Protein AF-A0A957SGN8-F1 (afdb_monomer_lite)

pLDDT: mean 89.2, std 5.25, range [70.56, 95.56]

Secondary structure (DSSP, 8-state):
-GGGGTT-HHHHHHHHHHTTTS-HHHHHHHHHH-GGGSB---TTS-GGGSBHHHHHHHHHHTS-HHHHHHHHHGGG-SS---GGG-

Structure (mmCIF, N/CA/C/O backbone):
data_AF-A0A957SGN8-F1
#
_entry.id   AF-A0A957SGN8-F1
#
loop_
_atom_site.group_PDB
_atom_site.id
_atom_site.type_symbol
_atom_site.label_atom_id
_atom_site.label_alt_id
_atom_site.label_comp_id
_atom_site.label_asym_id
_atom_site.label_entity_id
_atom_site.label_seq_id
_atom_site.pdbx_PDB_ins_code
_atom_site.Cartn_x
_atom_site.Cartn_y
_atom_site.Cartn_z
_atom_site.occupancy
_atom_site.B_iso_or_equiv
_atom_site.auth_seq_id
_atom_site.auth_comp_id
_atom_site.auth_asym_id
_atom_site.auth_atom_id
_atom_site.pdbx_PDB_model_num
ATOM 1 N N . ILE A 1 1 ? 5.780 -6.711 -10.098 1.00 90.38 1 ILE A N 1
ATOM 2 C CA . ILE A 1 1 ? 5.248 -5.328 -10.168 1.00 90.38 1 ILE A CA 1
ATOM 3 C C . ILE A 1 1 ? 3.742 -5.320 -9.947 1.00 90.38 1 ILE A C 1
ATOM 5 O O . ILE A 1 1 ? 3.375 -4.960 -8.849 1.00 90.38 1 ILE A O 1
ATOM 9 N N . CYS A 1 2 ? 2.888 -5.792 -10.871 1.00 94.25 2 CYS A N 1
ATOM 10 C CA . CYS A 1 2 ? 1.418 -5.711 -10.715 1.00 94.25 2 CYS A CA 1
ATOM 11 C C . CYS A 1 2 ? 0.903 -6.228 -9.361 1.00 94.25 2 CYS A C 1
ATOM 13 O O . CYS A 1 2 ? 0.156 -5.532 -8.691 1.00 94.25 2 CYS A O 1
ATOM 15 N N . ARG A 1 3 ? 1.372 -7.407 -8.927 1.00 92.94 3 ARG A N 1
ATOM 16 C CA . ARG A 1 3 ? 1.045 -7.970 -7.605 1.00 92.94 3 ARG A CA 1
ATOM 17 C C . ARG A 1 3 ? 1.587 -7.161 -6.421 1.00 92.94 3 ARG A C 1
ATOM 19 O O . ARG A 1 3 ? 0.956 -7.145 -5.389 1.00 92.94 3 ARG A O 1
ATOM 26 N N . LEU A 1 4 ? 2.744 -6.514 -6.567 1.00 90.44 4 LEU A N 1
ATOM 27 C CA . LEU A 1 4 ? 3.353 -5.708 -5.496 1.00 90.44 4 LEU A CA 1
ATOM 28 C C . LEU A 1 4 ? 2.675 -4.345 -5.319 1.00 90.44 4 LEU A C 1
ATOM 30 O O . LEU A 1 4 ? 2.942 -3.655 -4.347 1.00 90.44 4 LEU A O 1
ATOM 34 N N . VAL A 1 5 ? 1.865 -3.934 -6.293 1.00 90.62 5 VAL A N 1
ATOM 35 C CA . VAL A 1 5 ? 1.089 -2.692 -6.244 1.00 90.62 5 VAL A CA 1
ATOM 36 C C . VAL A 1 5 ? -0.409 -2.981 -6.175 1.00 90.62 5 VAL A C 1
ATOM 38 O O . VAL A 1 5 ? -1.197 -2.113 -6.529 1.00 90.62 5 VAL A O 1
ATOM 41 N N . ASP A 1 6 ? -0.795 -4.214 -5.827 1.00 89.50 6 ASP A N 1
ATOM 42 C CA . ASP A 1 6 ? -2.185 -4.685 -5.735 1.00 89.50 6 ASP A CA 1
ATOM 43 C C . ASP A 1 6 ? -3.051 -4.376 -6.969 1.00 89.50 6 ASP A C 1
ATOM 45 O O . ASP A 1 6 ? -4.259 -4.178 -6.892 1.00 89.50 6 ASP A O 1
ATOM 49 N N . GLY A 1 7 ? -2.426 -4.308 -8.148 1.00 90.56 7 GLY A N 1
ATOM 50 C CA . GLY A 1 7 ? -3.104 -3.956 -9.396 1.00 90.56 7 GLY A CA 1
ATOM 51 C C . GLY A 1 7 ? -3.521 -2.485 -9.518 1.00 90.56 7 GLY A C 1
ATOM 52 O O . GLY A 1 7 ? -4.180 -2.139 -10.496 1.00 90.56 7 GLY A O 1
ATOM 53 N N . LEU A 1 8 ? -3.119 -1.608 -8.590 1.00 89.56 8 LEU A N 1
ATOM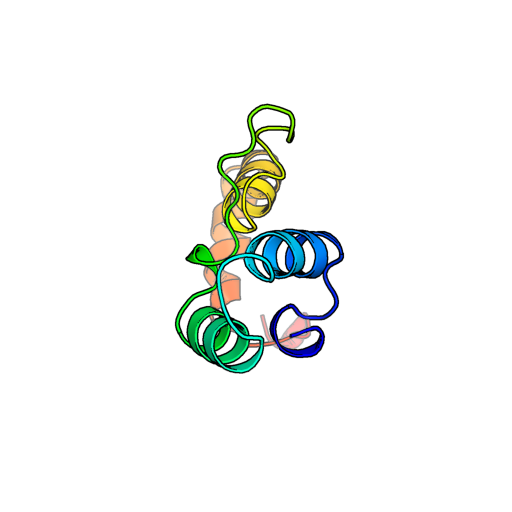 54 C CA . LEU A 1 8 ? -3.444 -0.182 -8.623 1.00 89.56 8 LEU A CA 1
ATOM 55 C C . LEU A 1 8 ? -2.915 0.465 -9.918 1.00 89.56 8 LEU A C 1
ATOM 57 O O . LEU A 1 8 ? -1.693 0.502 -10.121 1.00 89.56 8 LEU A O 1
ATOM 61 N N . PRO A 1 9 ? -3.783 1.045 -10.777 1.00 90.62 9 PRO A N 1
ATOM 62 C CA . PRO A 1 9 ? -3.362 1.638 -12.049 1.00 90.62 9 PRO A CA 1
ATOM 63 C C . PRO A 1 9 ? -2.273 2.699 -11.881 1.00 90.62 9 PRO A C 1
ATOM 65 O O . PRO A 1 9 ? -1.311 2.744 -12.650 1.00 90.62 9 PRO A O 1
ATOM 68 N N . LEU A 1 10 ? -2.377 3.513 -10.826 1.00 89.75 10 LEU A N 1
ATOM 69 C CA . LEU A 1 10 ? -1.374 4.524 -10.520 1.00 89.75 10 LEU A CA 1
ATOM 70 C C . LEU A 1 10 ? -0.022 3.906 -10.132 1.00 89.75 10 LEU A C 1
ATOM 72 O O . LEU A 1 10 ? 1.014 4.374 -10.597 1.00 89.75 10 LEU A O 1
ATOM 76 N N . GLY A 1 11 ? -0.015 2.837 -9.330 1.00 90.81 11 GLY A N 1
ATOM 77 C CA . GLY A 1 11 ? 1.215 2.131 -8.963 1.00 90.81 11 GLY A CA 1
ATOM 78 C C . GLY A 1 11 ? 1.930 1.552 -10.186 1.00 90.81 11 GLY A C 1
ATOM 79 O O . GLY A 1 11 ? 3.151 1.660 -10.306 1.00 90.81 11 GLY A O 1
ATOM 80 N N . ILE A 1 12 ? 1.165 1.019 -11.145 1.00 92.88 12 ILE A N 1
ATOM 81 C CA . ILE A 1 12 ? 1.692 0.520 -12.423 1.00 92.88 12 ILE A CA 1
ATOM 82 C C . ILE A 1 12 ? 2.287 1.667 -13.253 1.00 92.88 12 ILE A C 1
ATOM 84 O O . ILE A 1 12 ? 3.407 1.539 -13.751 1.00 92.88 12 ILE A O 1
ATOM 88 N N . ALA A 1 13 ? 1.584 2.798 -13.373 1.00 91.56 13 ALA A N 1
ATOM 89 C CA . ALA A 1 13 ? 2.061 3.962 -14.122 1.00 91.56 13 ALA A CA 1
ATOM 90 C C . ALA A 1 13 ? 3.348 4.559 -13.521 1.00 91.56 13 ALA A C 1
ATOM 92 O O . ALA A 1 13 ? 4.300 4.855 -14.246 1.00 91.56 13 ALA A O 1
ATOM 93 N N . LEU A 1 14 ? 3.410 4.677 -12.192 1.00 91.38 14 LEU A N 1
ATOM 94 C CA . LEU A 1 14 ? 4.591 5.159 -11.478 1.00 91.38 14 LEU A CA 1
ATOM 95 C C . LEU A 1 14 ? 5.776 4.207 -11.658 1.00 91.38 14 LEU A C 1
ATOM 97 O O . LEU A 1 14 ? 6.877 4.669 -11.942 1.00 91.38 14 LEU A O 1
ATOM 101 N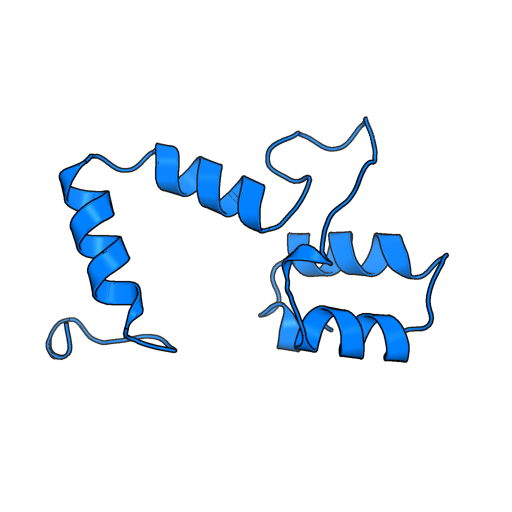 N . ALA A 1 15 ? 5.564 2.890 -11.586 1.00 92.38 15 ALA A N 1
ATOM 102 C CA . ALA A 1 15 ? 6.613 1.906 -11.856 1.00 92.38 15 ALA A CA 1
ATOM 103 C C . ALA A 1 15 ? 7.119 1.988 -13.308 1.00 92.38 15 ALA A C 1
ATOM 105 O O . ALA A 1 15 ? 8.328 1.943 -13.549 1.00 92.38 15 ALA A O 1
ATOM 106 N N . ALA A 1 16 ? 6.213 2.163 -14.276 1.00 91.69 16 ALA A N 1
ATOM 107 C CA . ALA A 1 16 ? 6.554 2.292 -15.691 1.00 91.69 16 ALA A CA 1
ATOM 108 C C . ALA A 1 16 ? 7.453 3.511 -15.974 1.00 91.69 16 ALA A C 1
ATOM 110 O O . ALA A 1 16 ? 8.346 3.435 -16.821 1.00 91.69 16 ALA A O 1
ATOM 111 N N . ALA A 1 17 ? 7.294 4.608 -15.223 1.00 90.75 17 ALA A N 1
ATOM 112 C CA . ALA A 1 17 ? 8.135 5.799 -15.354 1.00 90.75 17 ALA A CA 1
ATOM 113 C C . ALA A 1 17 ? 9.629 5.531 -15.060 1.00 90.75 17 ALA A C 1
ATOM 115 O O . ALA A 1 17 ? 10.500 6.234 -15.583 1.00 90.75 17 ALA A O 1
ATOM 116 N N . TRP A 1 18 ? 9.948 4.494 -14.276 1.00 90.62 18 TRP A N 1
ATOM 117 C CA . TRP A 1 18 ? 11.321 4.132 -13.908 1.00 90.62 18 TRP A CA 1
ATOM 118 C C . TRP A 1 18 ? 12.010 3.178 -14.887 1.00 90.62 18 TRP A C 1
ATOM 120 O O . TRP A 1 18 ? 13.236 3.073 -14.852 1.00 90.62 18 TRP A O 1
ATOM 130 N N . VAL A 1 19 ? 11.271 2.535 -15.799 1.00 92.00 19 VAL A N 1
ATOM 131 C CA . VAL A 1 19 ? 11.803 1.509 -16.724 1.00 92.00 19 VAL A CA 1
ATOM 132 C C . VAL A 1 19 ? 12.899 2.056 -17.645 1.00 92.00 19 VAL A C 1
ATOM 134 O O . VAL A 1 19 ? 13.793 1.325 -18.055 1.00 92.00 19 VAL A O 1
ATOM 137 N N . ARG A 1 20 ? 12.900 3.366 -17.929 1.00 88.88 20 ARG A N 1
ATOM 138 C CA . ARG A 1 20 ? 13.974 4.009 -18.711 1.00 88.88 20 ARG A CA 1
ATOM 139 C C . ARG A 1 20 ? 15.293 4.168 -17.946 1.00 88.88 20 ARG A C 1
ATOM 141 O O . ARG A 1 20 ? 16.308 4.460 -18.565 1.00 88.88 20 ARG 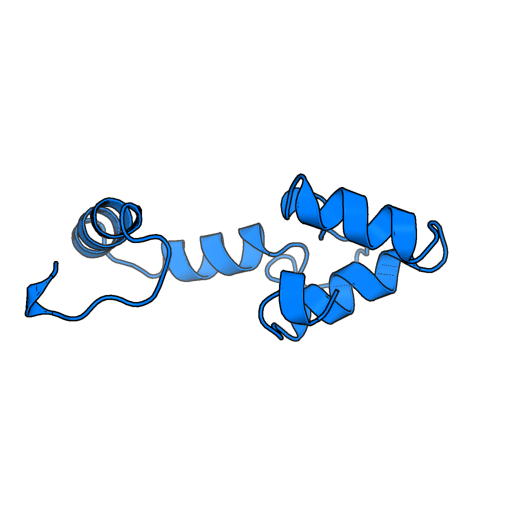A O 1
ATOM 148 N N . ARG A 1 21 ? 15.277 4.066 -16.614 1.00 90.69 21 ARG A N 1
ATOM 149 C CA . ARG A 1 21 ? 16.432 4.341 -15.737 1.00 90.69 21 ARG A CA 1
ATOM 150 C C . ARG A 1 21 ? 16.892 3.129 -14.929 1.00 90.69 21 ARG A C 1
ATOM 152 O O . ARG A 1 21 ? 17.993 3.167 -14.391 1.00 90.69 21 ARG A O 1
ATOM 159 N N . ARG A 1 22 ? 16.057 2.095 -14.792 1.00 92.12 22 ARG A N 1
ATOM 160 C CA . ARG A 1 22 ? 16.329 0.890 -13.998 1.00 92.12 22 ARG A CA 1
ATOM 161 C C . ARG A 1 22 ? 15.800 -0.354 -14.693 1.00 92.12 22 ARG A C 1
ATOM 163 O O . ARG A 1 22 ? 14.804 -0.293 -15.410 1.00 92.12 22 ARG A O 1
ATOM 170 N N . SER A 1 23 ? 16.447 -1.486 -14.432 1.00 94.94 23 SER A N 1
ATOM 171 C CA . SER A 1 23 ? 15.932 -2.782 -14.869 1.00 94.94 23 SER A CA 1
ATOM 172 C C . SER A 1 23 ? 14.662 -3.152 -14.098 1.00 94.94 23 SER A C 1
ATOM 174 O O . SER A 1 23 ? 14.415 -2.667 -12.991 1.00 94.94 23 SER A O 1
ATOM 176 N N . LEU A 1 24 ? 13.857 -4.057 -14.658 1.00 94.69 24 LEU A N 1
ATOM 177 C CA . LEU A 1 24 ? 12.645 -4.537 -13.989 1.00 94.69 24 LEU A CA 1
ATOM 178 C C . LEU A 1 24 ? 12.948 -5.205 -12.640 1.00 94.69 24 LEU A C 1
ATOM 180 O O . LEU A 1 24 ? 12.179 -5.021 -11.702 1.00 94.69 24 LEU A O 1
ATOM 184 N N . ALA A 1 25 ? 14.071 -5.922 -12.524 1.00 95.56 25 ALA A N 1
ATOM 185 C CA . ALA A 1 25 ? 14.504 -6.530 -11.265 1.00 95.56 25 ALA A CA 1
ATOM 186 C C . ALA A 1 25 ? 14.780 -5.463 -10.195 1.00 95.56 25 ALA A C 1
ATOM 188 O O . ALA A 1 25 ? 14.204 -5.511 -9.116 1.00 95.56 25 ALA A O 1
ATOM 189 N N . GLN A 1 26 ? 15.539 -4.418 -10.541 1.00 94.56 26 GLN A N 1
ATOM 190 C CA . GLN A 1 26 ? 15.821 -3.310 -9.623 1.00 94.56 26 GLN A CA 1
ATOM 191 C C . GLN A 1 26 ? 14.549 -2.571 -9.186 1.00 94.56 26 GLN A C 1
ATOM 193 O O . GLN A 1 26 ? 14.467 -2.093 -8.055 1.00 94.56 26 GLN A O 1
ATOM 198 N N . ILE A 1 27 ? 13.561 -2.447 -10.078 1.00 93.81 27 ILE A N 1
ATOM 199 C CA . ILE A 1 27 ? 12.257 -1.849 -9.760 1.00 93.81 27 ILE A CA 1
ATOM 200 C C . ILE A 1 27 ? 11.482 -2.741 -8.787 1.00 93.81 27 ILE A C 1
ATOM 202 O O . ILE A 1 27 ? 10.938 -2.234 -7.812 1.00 93.81 27 ILE A O 1
ATOM 206 N N . ILE A 1 28 ? 11.447 -4.054 -9.027 1.00 95.19 28 ILE A N 1
ATOM 207 C CA . ILE A 1 28 ? 10.803 -5.030 -8.138 1.00 95.19 28 ILE A CA 1
ATOM 208 C C . ILE A 1 28 ? 11.416 -4.969 -6.737 1.00 95.19 28 ILE A C 1
ATOM 210 O O . ILE A 1 28 ? 10.668 -4.826 -5.773 1.00 95.19 28 ILE A O 1
ATOM 214 N N . ASP A 1 29 ? 12.745 -4.992 -6.641 1.00 94.88 29 ASP A N 1
ATOM 215 C CA . ASP A 1 29 ? 13.457 -4.928 -5.362 1.00 94.88 29 ASP A CA 1
ATOM 216 C C . ASP A 1 29 ? 13.168 -3.615 -4.624 1.00 94.88 29 ASP A C 1
ATOM 218 O O . ASP A 1 29 ? 12.913 -3.615 -3.423 1.00 94.88 29 ASP A O 1
ATOM 222 N N . SER A 1 30 ? 13.140 -2.491 -5.351 1.00 91.81 30 SER A N 1
ATOM 223 C CA . SER A 1 30 ? 12.861 -1.174 -4.760 1.00 91.81 30 SER A CA 1
ATOM 224 C C . SER A 1 30 ? 11.427 -1.087 -4.221 1.00 91.81 30 SER A C 1
ATOM 226 O O . SER A 1 30 ? 11.229 -0.611 -3.108 1.00 91.81 30 SER A O 1
ATOM 228 N N . ILE A 1 31 ? 10.436 -1.583 -4.976 1.00 91.88 31 ILE A N 1
ATOM 229 C CA . ILE A 1 31 ? 9.030 -1.631 -4.536 1.00 91.88 31 ILE A CA 1
ATOM 230 C C . ILE A 1 31 ? 8.880 -2.537 -3.308 1.00 91.88 31 ILE A C 1
ATOM 232 O O . ILE A 1 31 ? 8.154 -2.185 -2.384 1.00 91.88 31 ILE A O 1
ATOM 236 N N . GLY A 1 32 ? 9.570 -3.682 -3.287 1.00 89.38 32 GLY A N 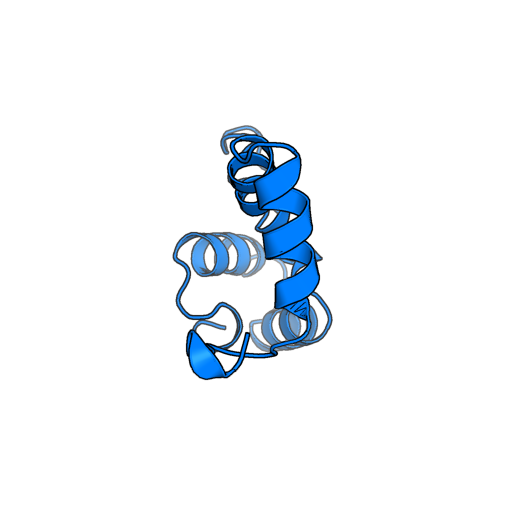1
ATOM 237 C CA . GLY A 1 32 ? 9.536 -4.615 -2.159 1.00 89.38 32 GLY A CA 1
ATOM 238 C C . GLY A 1 32 ? 10.114 -4.042 -0.861 1.00 89.38 32 GLY A C 1
ATOM 239 O O . GLY A 1 32 ? 9.729 -4.485 0.214 1.00 89.38 32 GLY A O 1
ATOM 240 N N . GLN A 1 33 ? 11.010 -3.053 -0.951 1.00 90.94 33 GLN A N 1
ATOM 241 C CA . GLN A 1 33 ? 11.566 -2.353 0.211 1.00 90.94 33 GLN A CA 1
ATOM 242 C C . GLN A 1 33 ? 10.691 -1.182 0.669 1.00 90.94 33 GLN A C 1
ATOM 244 O O . GLN A 1 33 ? 10.520 -0.982 1.868 1.00 90.94 33 GLN A O 1
ATOM 249 N N . SER A 1 34 ? 10.172 -0.378 -0.265 1.00 85.81 34 SER A N 1
ATOM 250 C CA . SER A 1 34 ? 9.290 0.748 0.054 1.00 85.81 34 SER A CA 1
ATOM 251 C C . SER A 1 34 ? 8.483 1.216 -1.157 1.00 85.81 34 SER A C 1
ATOM 253 O O . SER A 1 34 ? 9.019 1.453 -2.243 1.00 85.81 34 SER A O 1
ATOM 255 N N . LEU A 1 35 ? 7.189 1.466 -0.938 1.00 82.12 35 LEU A N 1
ATOM 256 C CA . LEU A 1 35 ? 6.309 2.087 -1.930 1.00 82.12 35 LEU A CA 1
ATOM 257 C C . LEU A 1 35 ? 6.615 3.576 -2.160 1.00 82.12 35 LEU A C 1
ATOM 259 O O . LEU A 1 35 ? 6.187 4.113 -3.180 1.00 82.12 35 LEU A O 1
ATOM 263 N N . ASP A 1 36 ? 7.409 4.236 -1.307 1.00 84.50 36 ASP A N 1
ATOM 264 C CA . ASP A 1 36 ? 7.854 5.625 -1.529 1.00 84.50 36 ASP A CA 1
ATOM 265 C C . ASP A 1 36 ? 8.692 5.764 -2.813 1.00 84.50 36 ASP A C 1
ATOM 267 O O . ASP A 1 36 ? 8.762 6.835 -3.431 1.00 84.50 36 ASP A O 1
ATOM 271 N N . PHE A 1 37 ? 9.298 4.656 -3.259 1.00 86.62 37 PHE A N 1
ATOM 272 C CA . PHE A 1 37 ? 9.963 4.570 -4.554 1.00 86.62 37 PHE A CA 1
ATOM 273 C C . PHE A 1 37 ? 9.012 4.879 -5.721 1.00 86.62 37 PHE A C 1
ATOM 275 O O . PHE A 1 37 ? 9.435 5.455 -6.726 1.00 86.62 37 PHE A O 1
ATOM 282 N N . LEU A 1 38 ? 7.723 4.542 -5.596 1.00 85.88 38 LEU A N 1
ATOM 283 C CA . LEU A 1 38 ? 6.690 4.859 -6.581 1.00 85.88 38 LEU A CA 1
ATOM 284 C C . LEU A 1 38 ? 6.315 6.336 -6.474 1.00 85.88 38 LEU A C 1
ATOM 286 O O . LEU A 1 38 ? 5.244 6.717 -6.008 1.00 85.88 38 LEU A O 1
ATOM 290 N N . SER A 1 39 ? 7.236 7.179 -6.926 1.00 85.69 39 SER A N 1
ATOM 291 C CA . SER A 1 39 ? 7.073 8.617 -7.028 1.00 85.69 39 SER A CA 1
ATOM 292 C C . SER A 1 39 ? 7.575 9.128 -8.375 1.00 85.69 39 SER A C 1
ATOM 294 O O . SER A 1 39 ? 8.504 8.586 -8.973 1.00 85.69 39 SER A O 1
ATOM 296 N N . THR A 1 40 ? 6.950 10.193 -8.869 1.00 80.56 40 THR A N 1
ATOM 297 C CA . THR A 1 40 ? 7.366 10.913 -10.070 1.00 80.56 40 THR A CA 1
ATOM 298 C C . THR A 1 40 ? 7.601 12.384 -9.749 1.00 80.56 40 THR A C 1
ATOM 300 O O . THR A 1 40 ? 6.892 13.003 -8.957 1.00 80.56 40 THR A O 1
ATOM 303 N N . ARG A 1 41 ? 8.624 12.958 -10.388 1.00 71.19 41 ARG A N 1
ATOM 304 C CA . ARG A 1 41 ? 8.909 14.403 -10.372 1.00 71.19 41 ARG A CA 1
ATOM 305 C C . ARG A 1 41 ? 8.457 15.096 -11.661 1.00 71.19 41 ARG A C 1
ATOM 307 O O . ARG A 1 41 ? 8.847 16.235 -11.909 1.00 71.19 41 ARG A O 1
ATOM 314 N N . GLN A 1 42 ? 7.691 14.407 -12.511 1.00 75.19 42 GLN A N 1
ATOM 315 C CA . GLN A 1 42 ? 7.128 15.009 -13.718 1.00 75.19 42 GLN A CA 1
ATOM 316 C C . GLN A 1 42 ? 6.190 16.155 -13.336 1.00 75.19 42 GLN A C 1
ATOM 318 O O . GLN A 1 42 ? 5.345 16.019 -12.453 1.00 75.19 42 GLN A O 1
ATOM 323 N N . ARG A 1 43 ? 6.379 17.303 -13.991 1.00 70.56 43 ARG A N 1
ATOM 324 C CA . ARG A 1 43 ? 5.652 18.539 -13.670 1.00 70.56 43 ARG A CA 1
ATOM 325 C C . ARG A 1 43 ? 4.189 18.473 -14.106 1.00 70.56 43 ARG A C 1
ATOM 327 O O . ARG A 1 43 ? 3.349 19.034 -13.412 1.00 70.56 43 ARG A O 1
ATOM 334 N N . ASP A 1 44 ? 3.913 17.709 -15.160 1.00 80.19 44 ASP A N 1
ATOM 335 C CA . ASP A 1 44 ? 2.597 17.614 -15.808 1.00 80.19 44 ASP A CA 1
ATOM 336 C C . ASP A 1 44 ? 1.674 16.567 -15.159 1.00 80.19 44 ASP A C 1
ATOM 338 O O . ASP A 1 44 ? 0.558 16.344 -15.616 1.00 80.19 44 ASP A O 1
ATOM 342 N N . VAL A 1 45 ? 2.132 15.910 -14.088 1.00 79.06 45 VAL A N 1
ATOM 343 C CA . VAL A 1 45 ? 1.307 14.999 -13.286 1.00 79.06 45 VAL A CA 1
ATOM 344 C C . VAL A 1 45 ? 0.679 15.788 -12.141 1.00 79.06 45 VAL A C 1
ATOM 346 O O . VAL A 1 45 ? 1.395 16.462 -11.383 1.00 79.06 45 VAL A O 1
ATOM 349 N N . ASP A 1 46 ? -0.648 15.673 -12.011 1.00 82.19 46 ASP A N 1
ATOM 350 C CA . ASP A 1 46 ? -1.426 16.245 -10.906 1.00 82.19 46 ASP A CA 1
ATOM 351 C C . ASP A 1 46 ? -0.739 15.930 -9.563 1.00 82.19 46 ASP A C 1
ATOM 353 O O . ASP A 1 46 ? -0.370 14.770 -9.341 1.00 82.19 46 ASP A O 1
ATOM 357 N N . PRO A 1 47 ? -0.540 16.918 -8.666 1.00 81.75 47 PRO A N 1
ATOM 358 C CA . PRO A 1 47 ? 0.091 16.707 -7.366 1.00 81.75 47 PRO A CA 1
ATOM 359 C C . PRO A 1 47 ? -0.445 15.501 -6.586 1.00 81.75 47 PRO A C 1
ATOM 361 O O . PRO A 1 47 ? 0.346 14.804 -5.949 1.00 81.75 47 PRO A O 1
ATOM 364 N N . ARG A 1 48 ? -1.749 15.212 -6.688 1.00 81.94 48 ARG A N 1
ATOM 365 C CA . ARG A 1 48 ? -2.405 14.066 -6.045 1.00 81.94 48 ARG A CA 1
ATOM 366 C C . ARG A 1 48 ? -1.889 12.730 -6.565 1.00 81.94 48 ARG A C 1
ATOM 368 O O . ARG A 1 48 ? -1.798 11.783 -5.801 1.00 81.94 48 ARG A O 1
ATOM 375 N N . HIS A 1 49 ? -1.511 12.643 -7.838 1.00 85.62 49 HIS A N 1
ATOM 376 C CA . HIS A 1 49 ? -1.064 11.410 -8.496 1.00 85.62 49 HIS A CA 1
ATOM 377 C C . HIS A 1 49 ? 0.468 11.282 -8.577 1.00 85.62 49 HIS A C 1
ATOM 379 O O . HIS A 1 49 ? 0.987 10.402 -9.261 1.00 85.62 49 HIS A O 1
ATOM 385 N N . ARG A 1 50 ? 1.236 12.145 -7.897 1.00 85.75 50 ARG A N 1
ATOM 386 C CA . ARG A 1 50 ? 2.710 12.120 -7.982 1.00 85.75 50 ARG A CA 1
ATOM 387 C C . ARG A 1 50 ? 3.362 10.961 -7.243 1.00 85.75 50 ARG A C 1
ATOM 389 O O . ARG A 1 50 ? 4.497 10.615 -7.558 1.00 85.75 50 ARG A O 1
ATOM 396 N N . ASN A 1 51 ? 2.693 10.390 -6.254 1.00 88.19 51 ASN A N 1
ATOM 397 C CA . ASN A 1 51 ? 3.100 9.164 -5.577 1.00 88.19 51 ASN A CA 1
ATOM 398 C C . ASN A 1 51 ? 1.879 8.546 -4.881 1.00 88.19 51 ASN A C 1
ATOM 400 O O . ASN A 1 51 ? 0.847 9.204 -4.739 1.00 88.19 51 ASN A O 1
ATOM 404 N N . ILE A 1 52 ? 1.994 7.290 -4.449 1.00 84.31 52 ILE A N 1
ATOM 405 C CA . ILE A 1 52 ? 0.892 6.580 -3.777 1.00 84.31 52 ILE A CA 1
ATOM 406 C C . ILE A 1 52 ? 0.473 7.298 -2.486 1.00 84.31 52 ILE A C 1
ATOM 408 O O . ILE A 1 52 ? -0.720 7.436 -2.215 1.00 84.31 52 ILE A O 1
ATOM 412 N N . LYS A 1 53 ? 1.438 7.828 -1.727 1.00 85.12 53 LYS A N 1
ATOM 413 C CA . LYS A 1 53 ? 1.163 8.560 -0.489 1.00 85.12 53 LYS A CA 1
ATOM 414 C C . LYS A 1 53 ? 0.316 9.812 -0.736 1.00 85.12 53 LYS A C 1
ATOM 416 O O . LYS A 1 53 ? -0.604 10.062 0.020 1.00 85.12 53 LYS A O 1
ATOM 421 N N . ALA A 1 54 ? 0.545 10.564 -1.807 1.00 87.75 54 ALA A N 1
ATOM 422 C CA . ALA A 1 54 ? -0.213 11.773 -2.126 1.00 87.75 54 ALA A CA 1
ATOM 423 C C . ALA A 1 54 ? -1.696 11.476 -2.416 1.00 87.75 54 ALA A C 1
ATOM 425 O O . ALA A 1 54 ? -2.570 12.251 -2.016 1.00 87.75 54 ALA A O 1
ATOM 426 N N . VAL A 1 55 ? -1.990 10.336 -3.052 1.00 87.50 55 VAL A N 1
ATOM 427 C CA . VAL A 1 55 ? -3.372 9.864 -3.236 1.00 87.50 55 VAL A CA 1
ATOM 428 C C . VAL A 1 55 ? -4.000 9.519 -1.895 1.00 87.50 55 VAL A C 1
ATOM 430 O O . VAL A 1 55 ? -5.126 9.940 -1.613 1.00 87.50 55 VAL A O 1
ATOM 433 N N . PHE A 1 56 ? -3.262 8.781 -1.064 1.00 87.31 56 PHE A N 1
ATOM 434 C CA . PHE A 1 56 ? -3.717 8.419 0.271 1.00 87.31 56 PHE A CA 1
ATOM 435 C C . PHE A 1 56 ? -3.997 9.663 1.118 1.00 87.31 56 PHE A C 1
ATOM 437 O O . PHE A 1 56 ? -5.106 9.805 1.610 1.00 87.31 56 PHE A O 1
ATOM 444 N N . GLU A 1 57 ? -3.059 10.608 1.207 1.00 89.31 57 GLU A N 1
ATOM 445 C CA . GLU A 1 57 ? -3.198 11.855 1.973 1.00 89.31 57 GLU A CA 1
ATOM 446 C C . GLU A 1 57 ? -4.397 12.686 1.509 1.00 89.31 57 GLU A C 1
ATOM 448 O O . GLU A 1 57 ? -5.116 13.251 2.327 1.00 89.31 57 GLU A O 1
ATOM 453 N N . THR A 1 58 ? -4.664 12.731 0.199 1.00 86.94 58 THR A N 1
ATOM 454 C CA . THR A 1 58 ? -5.854 13.417 -0.326 1.00 86.94 58 THR A CA 1
ATOM 455 C C . THR A 1 58 ? -7.136 12.754 0.171 1.00 86.94 58 THR A C 1
ATOM 457 O O . THR A 1 58 ? -8.064 13.452 0.567 1.00 86.94 58 THR A O 1
ATOM 460 N N . SER A 1 59 ? -7.185 11.421 0.169 1.00 89.69 59 SER A N 1
ATOM 461 C CA . SER A 1 59 ? -8.347 10.654 0.638 1.00 89.69 59 SER A CA 1
ATOM 462 C C . SER A 1 59 ? -8.500 10.755 2.159 1.00 89.69 59 SER A C 1
ATOM 464 O O . SER A 1 59 ? -9.595 10.973 2.665 1.00 89.69 59 SER A O 1
ATOM 466 N N . TRP A 1 60 ? -7.385 10.693 2.885 1.00 91.56 60 TRP A N 1
ATOM 467 C CA . TRP A 1 60 ? -7.307 10.872 4.331 1.00 91.56 60 TRP A CA 1
ATOM 468 C C . TRP A 1 60 ? -7.779 12.263 4.762 1.00 91.56 60 TRP A C 1
ATOM 470 O O . TRP A 1 60 ? -8.492 12.411 5.753 1.00 91.56 60 TRP A O 1
ATOM 480 N N . ALA A 1 61 ? -7.441 13.292 3.981 1.00 93.00 61 ALA A N 1
ATOM 481 C CA . ALA A 1 61 ? -7.858 14.663 4.239 1.00 93.00 61 ALA A CA 1
ATOM 482 C C . ALA A 1 61 ? -9.384 14.864 4.161 1.00 93.00 61 ALA A C 1
ATOM 484 O O . ALA A 1 61 ? -9.886 15.801 4.781 1.00 93.00 61 ALA A O 1
ATOM 485 N N . LEU A 1 62 ? -10.115 13.995 3.451 1.00 93.19 62 LEU A N 1
ATOM 486 C CA . LEU A 1 62 ? -11.580 14.047 3.343 1.00 93.19 62 LEU A CA 1
ATOM 487 C C . LEU A 1 62 ? -12.303 13.496 4.580 1.00 93.19 62 LEU A C 1
ATOM 489 O O . LEU A 1 62 ? -13.478 13.793 4.768 1.00 93.19 62 LEU A O 1
ATOM 493 N N . LEU A 1 63 ? -11.618 12.712 5.413 1.00 94.62 63 LEU A N 1
ATOM 494 C CA . LEU A 1 63 ? -12.198 12.123 6.618 1.00 94.62 63 LEU A CA 1
ATOM 495 C C . LEU A 1 63 ? -12.326 13.161 7.736 1.00 94.62 63 LEU A C 1
ATOM 497 O O . LEU A 1 63 ? -11.409 13.973 7.943 1.00 94.62 63 LEU A O 1
ATOM 501 N N . ALA A 1 64 ? -13.426 13.082 8.488 1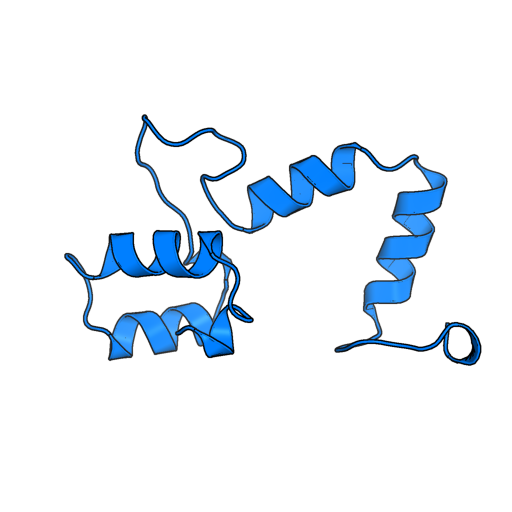.00 93.69 64 ALA A N 1
ATOM 502 C CA . ALA A 1 64 ? -13.601 13.822 9.731 1.00 93.69 64 ALA A CA 1
ATOM 503 C C . ALA A 1 64 ? -12.598 13.346 10.798 1.00 93.69 64 ALA A C 1
ATOM 505 O O . ALA A 1 64 ? -11.982 12.286 10.679 1.00 93.69 64 ALA A O 1
ATOM 506 N N . GLY A 1 65 ? -12.402 14.143 11.852 1.00 93.12 65 GLY A N 1
ATOM 507 C CA . GLY A 1 65 ? -11.407 13.838 12.888 1.00 93.12 65 GLY A CA 1
ATOM 508 C C . GLY A 1 65 ? -11.625 12.478 13.559 1.00 93.12 65 GLY A C 1
ATOM 509 O O . GLY A 1 65 ? -10.664 11.741 13.761 1.00 93.12 65 GLY A O 1
ATOM 510 N N . GLU A 1 66 ? -12.878 12.128 13.847 1.00 94.56 66 GLU A N 1
ATOM 511 C CA . GLU A 1 66 ? -13.256 10.840 14.441 1.00 94.56 66 GLU A CA 1
ATOM 512 C C . GLU A 1 66 ? -13.018 9.659 13.489 1.00 94.56 66 GLU A C 1
ATOM 514 O O . GLU A 1 66 ? -12.380 8.681 13.880 1.00 94.56 66 GLU A O 1
ATOM 519 N N . ASP A 1 67 ? -13.396 9.79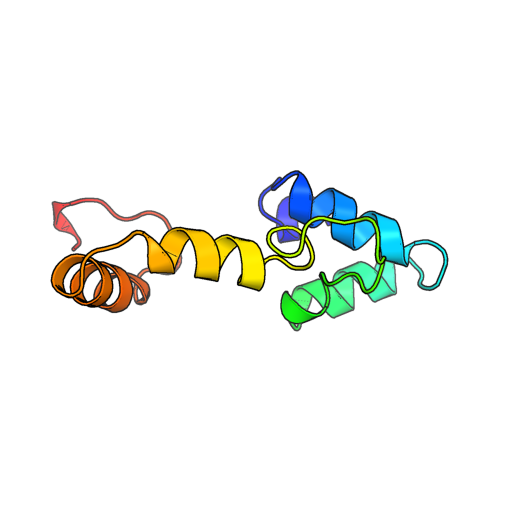3 12.214 1.00 94.56 67 ASP A N 1
ATOM 520 C CA . ASP A 1 67 ? -13.179 8.760 11.195 1.00 94.56 67 ASP A CA 1
ATOM 521 C C . ASP A 1 67 ? -11.690 8.457 10.991 1.00 94.56 67 ASP A C 1
ATOM 523 O O . ASP A 1 67 ? -11.302 7.305 10.802 1.00 94.56 67 ASP A O 1
ATOM 527 N N . ARG A 1 68 ? -10.827 9.480 11.070 1.00 95.56 68 ARG A N 1
ATOM 528 C CA . ARG A 1 68 ? -9.367 9.298 10.999 1.00 95.56 68 ARG A CA 1
ATOM 529 C C . ARG A 1 68 ? -8.839 8.472 12.163 1.00 95.56 68 ARG A C 1
ATOM 531 O O . ARG A 1 68 ? -7.952 7.648 11.964 1.00 95.56 68 ARG A O 1
ATOM 538 N N . VAL A 1 69 ? -9.358 8.685 13.371 1.00 95.50 69 VAL A N 1
ATOM 539 C CA . VAL A 1 69 ? -8.943 7.912 14.551 1.00 95.50 69 VAL A CA 1
ATOM 540 C C . VAL A 1 69 ? -9.353 6.451 14.392 1.00 95.50 69 VAL A C 1
ATOM 542 O O . VAL A 1 69 ? -8.522 5.565 14.589 1.00 95.50 69 VAL A O 1
ATOM 545 N N . VAL A 1 70 ? -10.594 6.199 13.970 1.00 94.44 70 VAL A N 1
ATOM 546 C CA . VAL A 1 70 ? -11.101 4.840 13.735 1.00 94.44 70 VAL A CA 1
ATOM 547 C C . VAL A 1 70 ? -10.295 4.142 12.640 1.00 94.44 70 VAL A C 1
ATOM 549 O O . VAL A 1 70 ? -9.787 3.044 12.853 1.00 94.44 70 VAL A O 1
ATOM 552 N N . LEU A 1 71 ? -10.099 4.788 11.489 1.00 92.62 71 LEU A N 1
ATOM 553 C CA . LEU A 1 71 ? -9.376 4.183 10.371 1.00 92.62 71 LEU A CA 1
ATOM 554 C C . LEU A 1 71 ? -7.895 3.924 10.703 1.00 92.62 71 LEU A C 1
ATOM 556 O O . LEU A 1 71 ? -7.339 2.923 10.255 1.00 92.62 71 LEU A O 1
ATOM 560 N N . ALA A 1 72 ? -7.264 4.774 11.522 1.00 93.75 72 ALA A N 1
ATOM 561 C CA . ALA A 1 72 ? -5.907 4.535 12.016 1.00 93.75 72 ALA A CA 1
ATOM 562 C C . ALA A 1 72 ? -5.835 3.326 12.963 1.00 93.75 72 ALA A C 1
ATOM 564 O O . ALA A 1 72 ? -4.886 2.549 12.879 1.00 93.75 72 ALA A O 1
ATOM 565 N N . ALA A 1 73 ? -6.829 3.140 13.837 1.00 93.75 73 ALA A N 1
ATOM 566 C CA . ALA A 1 73 ? -6.883 1.991 14.743 1.00 93.75 73 ALA A CA 1
ATOM 567 C C . ALA A 1 73 ? -7.029 0.658 13.983 1.00 93.75 73 ALA A C 1
ATOM 569 O O . ALA A 1 73 ? -6.438 -0.348 14.373 1.00 93.75 73 ALA A O 1
ATOM 570 N N . LEU A 1 74 ? -7.738 0.669 12.851 1.00 93.25 74 LEU A N 1
ATOM 571 C CA . LEU A 1 74 ? -7.927 -0.500 11.984 1.00 93.25 74 LEU A CA 1
ATOM 572 C C . LEU A 1 74 ? -6.674 -0.886 11.177 1.00 93.25 74 LEU A C 1
ATOM 574 O O . LEU A 1 74 ? -6.621 -1.978 10.616 1.00 93.25 74 LEU A O 1
ATOM 578 N N . ALA A 1 75 ? -5.632 -0.049 11.145 1.00 91.31 75 ALA A N 1
ATOM 579 C CA . ALA A 1 75 ? -4.393 -0.341 10.417 1.00 91.31 75 ALA A CA 1
ATOM 580 C C . ALA A 1 75 ? -3.576 -1.512 11.008 1.00 91.31 75 ALA A C 1
ATOM 582 O O . ALA A 1 75 ? -2.582 -1.929 10.416 1.00 91.31 75 ALA A O 1
ATOM 583 N N . VAL A 1 76 ? -3.983 -2.055 12.164 1.00 93.50 76 VAL A N 1
ATOM 584 C CA . VAL A 1 76 ? -3.409 -3.281 12.741 1.00 93.50 76 VAL A CA 1
ATOM 585 C C . VAL A 1 76 ? -3.715 -4.524 11.896 1.00 93.50 76 VAL A C 1
ATOM 587 O O . VAL A 1 76 ? -2.965 -5.500 11.949 1.00 93.50 76 VAL A O 1
ATOM 590 N N . PHE A 1 77 ? -4.787 -4.496 11.096 1.00 91.44 77 PHE A N 1
ATOM 591 C CA . PHE A 1 77 ? -5.142 -5.602 10.215 1.00 91.44 77 PHE A CA 1
ATOM 592 C C . PHE A 1 77 ? -4.306 -5.543 8.927 1.00 91.44 77 PHE A C 1
ATOM 594 O O . PHE A 1 77 ? -4.423 -4.590 8.158 1.00 91.44 77 PHE A O 1
ATOM 601 N N . PRO A 1 78 ? -3.480 -6.565 8.636 1.00 83.62 78 PRO A N 1
ATOM 602 C CA . PRO A 1 78 ? -2.602 -6.565 7.462 1.00 83.62 78 PRO A CA 1
ATOM 603 C C . PRO A 1 78 ? -3.348 -6.815 6.140 1.00 83.62 78 PRO A C 1
ATOM 605 O O . PRO A 1 78 ? -2.743 -6.765 5.071 1.00 83.62 78 PRO A O 1
ATOM 608 N N . ALA A 1 79 ? -4.640 -7.135 6.205 1.00 84.75 79 ALA A N 1
ATOM 609 C CA . ALA A 1 79 ? -5.495 -7.448 5.071 1.00 84.75 79 ALA A CA 1
ATOM 610 C C . ALA A 1 79 ? -6.948 -7.068 5.395 1.00 84.75 79 ALA A C 1
ATOM 612 O O . ALA A 1 79 ? -7.235 -6.472 6.434 1.00 84.75 79 ALA A O 1
ATOM 613 N N . SER A 1 80 ? -7.873 -7.428 4.506 1.00 86.69 80 SER A N 1
ATOM 614 C CA . SER A 1 80 ? -9.306 -7.280 4.754 1.00 86.69 80 SER A CA 1
ATOM 615 C C . SER A 1 80 ? -9.715 -7.926 6.080 1.00 86.69 80 SER A C 1
ATOM 617 O O . SER A 1 80 ? -9.262 -9.019 6.420 1.00 86.69 80 SER A O 1
ATOM 619 N N . PHE A 1 81 ? -10.605 -7.254 6.799 1.00 91.31 81 PHE A N 1
ATOM 620 C CA . PHE A 1 81 ? -11.174 -7.702 8.062 1.00 91.31 81 PHE A CA 1
ATOM 621 C C . PHE A 1 81 ? -12.703 -7.687 7.957 1.00 91.31 81 PHE A C 1
ATOM 623 O O . PHE A 1 81 ? -13.268 -7.029 7.078 1.00 91.31 81 PHE A O 1
ATOM 630 N N . THR A 1 82 ? -13.376 -8.438 8.826 1.00 92.81 82 THR A N 1
ATOM 631 C CA . THR A 1 82 ? -14.838 -8.381 8.959 1.00 92.81 82 THR A CA 1
ATOM 632 C C . THR A 1 82 ? -15.216 -7.448 10.102 1.00 92.81 82 THR A C 1
ATOM 634 O O . THR A 1 82 ? -14.398 -7.186 10.981 1.00 92.81 82 THR A O 1
ATOM 637 N N . ALA A 1 83 ? -16.454 -6.956 10.115 1.00 89.00 83 ALA A N 1
ATOM 638 C CA . ALA A 1 83 ? -16.912 -6.050 11.165 1.00 89.00 83 ALA A CA 1
ATOM 639 C C . ALA A 1 83 ? -16.812 -6.674 12.569 1.00 89.00 83 ALA A C 1
ATOM 641 O O . ALA A 1 83 ? -16.566 -5.963 13.529 1.00 89.00 83 ALA A O 1
ATOM 642 N N . GLU A 1 84 ? -16.951 -7.996 12.687 1.00 91.56 84 GLU A N 1
ATOM 643 C CA . GLU A 1 84 ? -16.830 -8.727 13.954 1.00 91.56 84 GLU A CA 1
ATOM 644 C C . GLU A 1 84 ? -15.386 -8.820 14.466 1.00 91.56 84 GLU A C 1
ATOM 646 O O . GLU A 1 84 ? -15.175 -9.113 15.641 1.00 91.56 84 GLU A O 1
ATOM 651 N N . ALA A 1 85 ? -14.396 -8.630 13.589 1.00 84.44 85 ALA A N 1
ATOM 652 C CA . ALA A 1 85 ? -12.982 -8.670 13.945 1.00 84.44 85 ALA A CA 1
ATOM 653 C C . ALA A 1 85 ? -12.435 -7.303 14.394 1.00 84.44 85 ALA A C 1
ATOM 655 O O . ALA A 1 85 ? -11.367 -7.278 15.003 1.00 84.44 85 ALA A O 1
ATOM 656 N N . ALA A 1 86 ? -13.134 -6.210 14.068 1.00 80.50 86 ALA A N 1
ATOM 657 C CA . ALA A 1 86 ? -12.767 -4.821 14.360 1.00 80.50 86 ALA A CA 1
ATOM 658 C C . ALA A 1 86 ? -13.286 -4.350 15.724 1.00 80.50 86 ALA A C 1
ATOM 660 O O . ALA A 1 86 ? -12.529 -3.610 16.393 1.00 80.50 86 ALA A O 1
#

Radius of gyration: 15.3 Å; chains: 1; bounding box: 33×27×34 Å

Sequence (86 aa):
ICRLVDGLPLGIALAAAWVRRRSLAQIIDSIGQSLDFLSTRQRDVDPRHRNIKAVFETSWALLAGEDRVVLAALAVFPASFTAEAA

Foldseek 3Di:
DCVLVVNPPLLVVLLVVCVVPDPPVVSVVVSVVDQQSSADPDPPDDQCSRGPVSVVVVVLVPDDPVRNVVVVVVVVDPDDDDPVRD